Protein AF-A0A973RSH9-F1 (afdb_monomer_lite)

Sequence (113 aa):
MRAFALAAGLRAPDQPLADLGACLMVRDESAHLRLPRIGQGLALPTHEHWRQLLRTRPEVALVIGLAPLDVHAAEDEGDRYLDRCLHHGDLMVGRVHAECVAGQAAAGQELTK

Radius of gyration: 17.09 Å; chains: 1; bounding box: 33×28×59 Å

Foldseek 3Di:
DLVVCVVLVAPSPPDDAAAPEAQWEAEQQWIWGHDPPPRDTHTDDDDNVRSVCCVVPQKDKDKDFQDDDDPPDDPVVVSVSSVVSRVVVRIHIHIYGYDYDYDPDPPDPPPDD

pLDDT: mean 72.21, std 14.62, range [35.22, 88.25]

Secondary structure (DSSP, 8-state):
-HHHHHHTT----SSPPEE--S-EEE-SS-EEEE-TTTSSEEEEP--HHHHHHHHH--EEEEEEESS---TT--HHHHHHHHHHHHHHT-EEEEEEEEEE-------------

Structure (mmCIF, N/CA/C/O backbone):
data_AF-A0A973RSH9-F1
#
_entry.id   AF-A0A973RSH9-F1
#
loop_
_atom_site.group_PDB
_atom_site.id
_atom_site.type_symbol
_atom_site.label_atom_id
_atom_site.label_alt_id
_atom_site.label_comp_id
_atom_site.label_asym_id
_atom_site.label_entity_id
_atom_site.label_seq_id
_atom_site.pdbx_PDB_ins_code
_atom_site.Cartn_x
_atom_site.Cartn_y
_atom_site.Cartn_z
_atom_site.occupancy
_atom_site.B_iso_or_equiv
_atom_site.auth_seq_id
_atom_site.auth_comp_id
_atom_site.auth_asym_id
_atom_site.auth_atom_id
_atom_site.pdbx_PDB_model_num
ATOM 1 N N . MET A 1 1 ? -15.058 -2.613 -6.850 1.00 49.22 1 MET A N 1
ATOM 2 C CA . MET A 1 1 ? -13.717 -3.245 -6.892 1.00 49.22 1 MET A CA 1
ATOM 3 C C . MET A 1 1 ? -13.093 -3.296 -8.288 1.00 49.22 1 MET A C 1
ATOM 5 O O . MET A 1 1 ? -11.963 -2.855 -8.407 1.00 49.22 1 MET A O 1
ATOM 9 N N . ARG A 1 2 ? -13.812 -3.679 -9.358 1.00 46.75 2 ARG A N 1
ATOM 10 C CA . ARG A 1 2 ? -13.355 -3.506 -10.761 1.00 46.75 2 ARG A CA 1
ATOM 11 C C . ARG A 1 2 ? -12.902 -2.066 -11.082 1.00 46.75 2 ARG A C 1
ATOM 13 O O . ARG A 1 2 ? -11.945 -1.864 -11.811 1.00 46.75 2 ARG A O 1
ATOM 20 N N . ALA A 1 3 ? -13.562 -1.081 -10.468 1.00 46.41 3 ALA A N 1
ATOM 21 C CA . ALA A 1 3 ? -13.295 0.345 -10.650 1.00 46.41 3 ALA A CA 1
ATOM 22 C C . ALA A 1 3 ? -11.901 0.814 -10.192 1.00 46.41 3 ALA A C 1
ATOM 24 O O . ALA A 1 3 ? -11.368 1.709 -10.823 1.00 46.41 3 ALA A O 1
ATOM 25 N N . PHE A 1 4 ? -11.298 0.229 -9.147 1.00 49.34 4 PHE A N 1
ATOM 26 C CA . PHE A 1 4 ? -9.966 0.653 -8.676 1.00 49.34 4 PHE A CA 1
ATOM 27 C C . PHE A 1 4 ? -8.860 0.175 -9.615 1.00 49.34 4 PHE A C 1
ATOM 29 O O . PHE A 1 4 ? -8.001 0.955 -10.003 1.00 49.34 4 PHE A O 1
ATOM 36 N N . ALA A 1 5 ? -8.931 -1.093 -10.026 1.00 48.75 5 ALA A N 1
ATOM 37 C CA . ALA A 1 5 ? -8.017 -1.655 -11.011 1.00 48.75 5 ALA A CA 1
ATOM 38 C C . ALA A 1 5 ? -8.156 -0.942 -12.367 1.00 48.75 5 ALA A C 1
ATOM 40 O O . ALA A 1 5 ? -7.155 -0.532 -12.938 1.00 48.75 5 ALA A O 1
ATOM 41 N N . LEU A 1 6 ? -9.391 -0.690 -12.822 1.00 54.44 6 LEU A N 1
ATOM 42 C CA . LEU A 1 6 ? -9.645 0.089 -14.040 1.00 54.44 6 LEU A CA 1
ATOM 43 C C . LEU A 1 6 ? -9.169 1.547 -13.929 1.00 54.44 6 LEU A C 1
ATOM 45 O O . LEU A 1 6 ? -8.598 2.060 -14.884 1.00 54.44 6 LEU A O 1
ATOM 49 N N . ALA A 1 7 ? -9.378 2.214 -12.786 1.00 52.78 7 ALA A N 1
ATOM 50 C CA . ALA A 1 7 ? -8.905 3.583 -12.561 1.00 52.78 7 ALA A CA 1
ATOM 51 C C . ALA A 1 7 ? -7.372 3.678 -12.520 1.00 52.78 7 ALA A C 1
ATOM 53 O O . ALA A 1 7 ? -6.821 4.707 -12.889 1.00 52.78 7 ALA A O 1
ATOM 54 N N . ALA A 1 8 ? -6.694 2.603 -12.116 1.00 50.28 8 ALA A N 1
ATOM 55 C CA . ALA A 1 8 ? -5.240 2.480 -12.142 1.00 50.28 8 ALA A CA 1
ATOM 56 C C . ALA A 1 8 ? -4.698 1.903 -13.470 1.00 50.28 8 ALA A C 1
ATOM 58 O O . ALA A 1 8 ? -3.541 1.502 -13.528 1.00 50.28 8 ALA A O 1
ATOM 59 N N . GLY A 1 9 ? -5.522 1.807 -14.526 1.00 49.25 9 GLY A N 1
ATOM 60 C CA . GLY A 1 9 ? -5.103 1.288 -15.837 1.00 49.25 9 GLY A CA 1
ATOM 61 C C . GLY A 1 9 ? -4.753 -0.205 -15.853 1.00 49.25 9 GLY A C 1
ATOM 62 O O . GLY A 1 9 ? -4.324 -0.734 -16.877 1.00 49.25 9 GLY A O 1
ATOM 63 N N . LEU A 1 10 ? -4.968 -0.910 -14.741 1.00 55.47 10 LEU A N 1
ATOM 64 C CA . LEU A 1 10 ? -4.763 -2.345 -14.641 1.00 55.47 10 LEU A CA 1
ATOM 65 C C . LEU A 1 10 ? -5.830 -3.036 -15.496 1.00 55.47 10 LEU A C 1
ATOM 67 O O . LEU A 1 10 ? -7.022 -2.713 -15.396 1.00 55.47 10 LEU A O 1
ATOM 71 N N . ARG A 1 11 ? -5.450 -4.065 -16.269 1.00 55.47 11 ARG A N 1
ATOM 72 C CA . ARG A 1 11 ? -6.444 -5.068 -16.682 1.00 55.47 11 ARG A CA 1
ATOM 73 C C . ARG A 1 11 ? -7.081 -5.566 -15.394 1.00 55.47 11 ARG A C 1
ATOM 75 O O . ARG A 1 11 ? -6.371 -6.088 -14.538 1.00 55.47 11 ARG A O 1
ATOM 82 N N . ALA A 1 12 ? -8.380 -5.307 -15.221 1.00 52.91 12 ALA A N 1
ATOM 83 C CA . ALA A 1 12 ? -9.091 -5.718 -14.021 1.00 52.91 12 ALA A CA 1
ATOM 84 C C . ALA A 1 12 ? -8.769 -7.198 -13.793 1.00 52.91 12 ALA A C 1
ATOM 86 O O . ALA A 1 12 ? -9.030 -7.982 -14.707 1.00 52.91 12 ALA A O 1
ATOM 87 N N . PRO A 1 13 ? -8.134 -7.565 -12.668 1.00 53.22 13 PRO A N 1
ATOM 88 C CA . PRO A 1 13 ? -7.700 -8.934 -12.499 1.00 53.22 13 PRO A CA 1
ATOM 89 C C . PRO A 1 13 ? -8.948 -9.815 -12.560 1.00 53.22 13 PRO A C 1
ATOM 91 O O . PRO A 1 13 ? -9.950 -9.527 -11.900 1.00 53.22 13 PRO A O 1
ATOM 94 N N . ASP A 1 14 ? -8.901 -10.871 -13.376 1.00 54.72 14 ASP A N 1
ATOM 95 C CA . ASP A 1 14 ? -9.976 -11.871 -13.444 1.00 54.72 14 ASP A CA 1
ATOM 96 C C . ASP A 1 14 ? -10.170 -12.567 -12.080 1.00 54.72 14 ASP A C 1
ATOM 98 O O . ASP A 1 14 ? -11.194 -13.200 -11.829 1.00 54.72 14 ASP A O 1
ATOM 102 N N . GLN A 1 15 ? -9.198 -12.405 -11.173 1.00 51.47 15 GLN A N 1
ATOM 103 C CA . GLN A 1 15 ? -9.239 -12.845 -9.787 1.00 51.47 15 GLN A CA 1
ATOM 104 C C . GLN A 1 15 ? -9.386 -11.668 -8.807 1.00 51.47 15 GLN A C 1
ATOM 106 O O . GLN A 1 15 ? -8.808 -10.599 -9.014 1.00 51.47 15 GLN A O 1
ATOM 111 N N . PRO A 1 16 ? -10.136 -11.849 -7.705 1.00 62.00 16 PRO A N 1
ATOM 112 C CA . PRO A 1 16 ? -10.192 -10.865 -6.630 1.00 62.00 16 PRO A CA 1
ATOM 113 C C . PRO A 1 16 ? -8.790 -10.602 -6.063 1.00 62.00 16 PRO A C 1
ATOM 115 O O . PRO A 1 16 ? -7.988 -11.526 -5.929 1.00 62.00 16 PRO A O 1
ATOM 118 N N . LEU A 1 17 ? -8.504 -9.339 -5.720 1.00 66.69 17 LEU A N 1
ATOM 119 C CA . LEU A 1 17 ? -7.251 -8.965 -5.059 1.00 66.69 17 LEU A CA 1
ATOM 120 C C . LEU A 1 17 ? -7.054 -9.806 -3.797 1.00 66.69 17 LEU A C 1
ATOM 122 O O . LEU A 1 17 ? -7.999 -9.995 -3.027 1.00 66.69 17 LEU A O 1
ATOM 126 N N . ALA A 1 18 ? -5.823 -10.266 -3.575 1.00 72.00 18 ALA A N 1
ATOM 127 C CA . ALA A 1 18 ? -5.477 -10.965 -2.349 1.00 72.00 18 ALA A CA 1
ATOM 128 C C . ALA A 1 18 ? -5.744 -10.046 -1.150 1.00 72.00 18 ALA A C 1
ATOM 130 O O . ALA A 1 18 ? -5.276 -8.904 -1.117 1.00 72.00 18 ALA A O 1
ATOM 131 N N . ASP A 1 19 ? -6.508 -10.536 -0.178 1.00 77.50 19 ASP A N 1
ATOM 132 C CA . ASP A 1 19 ? -6.699 -9.840 1.087 1.00 77.50 19 ASP A CA 1
ATOM 133 C C . ASP A 1 19 ? -5.484 -10.101 1.976 1.00 77.50 19 ASP A C 1
ATOM 135 O O . ASP A 1 19 ? -5.255 -11.225 2.426 1.00 77.50 19 ASP A O 1
ATOM 139 N N . LEU A 1 20 ? -4.670 -9.069 2.180 1.00 74.88 20 LEU A N 1
ATOM 140 C CA . LEU A 1 20 ? -3.468 -9.138 3.008 1.00 74.88 20 LEU A CA 1
ATOM 141 C C . LEU A 1 20 ? -3.775 -8.835 4.486 1.00 74.88 20 LEU A C 1
ATOM 143 O O . LEU A 1 20 ? -2.883 -8.935 5.332 1.00 74.88 20 LEU A O 1
ATOM 147 N N . GLY A 1 21 ? -5.024 -8.480 4.808 1.00 79.50 21 GLY A N 1
ATOM 148 C CA . GLY A 1 21 ? -5.477 -8.157 6.153 1.00 79.50 21 GLY A CA 1
ATOM 149 C C . GLY A 1 21 ? -4.837 -6.893 6.733 1.00 79.50 21 GLY A C 1
ATOM 150 O O . GLY A 1 21 ? -4.509 -5.933 6.030 1.00 79.50 21 GLY A O 1
ATOM 151 N N . ALA A 1 22 ? -4.676 -6.892 8.057 1.00 79.06 22 ALA A N 1
ATOM 152 C CA . ALA A 1 22 ? -4.107 -5.795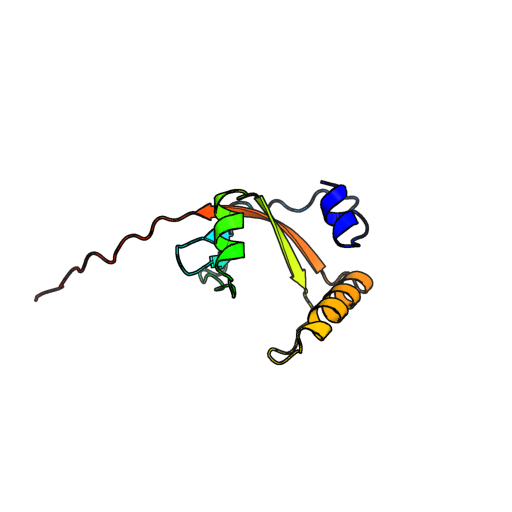 8.834 1.00 79.06 22 ALA A CA 1
ATOM 153 C C . ALA A 1 22 ? -2.568 -5.783 8.784 1.00 79.06 22 ALA A C 1
ATOM 155 O O . ALA A 1 22 ? -1.862 -6.129 9.746 1.00 79.06 22 ALA A O 1
ATOM 156 N N . CYS A 1 23 ? -2.040 -5.424 7.616 1.00 81.56 23 CYS A N 1
ATOM 157 C CA . CYS A 1 23 ? -0.607 -5.280 7.388 1.00 81.56 23 CYS A CA 1
ATOM 158 C C . CYS A 1 23 ? -0.154 -3.819 7.305 1.00 81.56 23 CYS A C 1
ATOM 160 O O . CYS A 1 23 ? 1.046 -3.585 7.286 1.00 81.56 23 CYS A O 1
ATOM 162 N N . LEU A 1 24 ? -1.056 -2.832 7.283 1.00 86.44 24 LEU A N 1
ATOM 163 C CA . LEU A 1 24 ? -0.692 -1.414 7.286 1.00 86.44 24 LEU A CA 1
ATOM 164 C C . LEU A 1 24 ? -0.985 -0.805 8.660 1.00 86.44 24 LEU A C 1
ATOM 166 O O . LEU A 1 24 ? -2.121 -0.806 9.110 1.00 86.44 24 LEU A O 1
ATOM 170 N N . MET A 1 25 ? 0.033 -0.277 9.329 1.00 87.44 25 MET A N 1
ATOM 171 C CA . MET A 1 25 ? -0.093 0.407 10.614 1.00 87.44 25 MET A CA 1
ATOM 172 C C . MET A 1 25 ? 0.107 1.902 10.410 1.00 87.44 25 MET A C 1
ATOM 174 O O . MET A 1 25 ? 1.139 2.311 9.882 1.00 87.44 25 MET A O 1
ATOM 178 N N . VAL A 1 26 ? -0.844 2.715 10.854 1.00 84.75 26 VAL A N 1
ATOM 179 C CA . VAL A 1 26 ? -0.789 4.177 10.758 1.00 84.75 26 VAL A CA 1
ATOM 180 C C . VAL A 1 26 ? -0.640 4.758 12.158 1.00 84.75 26 VAL A C 1
ATOM 182 O O . VAL A 1 26 ? -1.453 4.493 13.043 1.00 84.75 26 VAL A O 1
ATOM 185 N N . ARG A 1 27 ? 0.420 5.539 12.354 1.00 84.19 27 ARG A N 1
ATOM 186 C CA . ARG A 1 27 ? 0.712 6.325 13.558 1.00 84.19 27 ARG A CA 1
ATOM 187 C C . ARG A 1 27 ? 0.591 7.809 13.227 1.00 84.19 27 ARG A C 1
ATOM 189 O O . ARG A 1 27 ? 0.316 8.181 12.085 1.00 84.19 27 ARG A O 1
ATOM 196 N N . ASP A 1 28 ? 0.817 8.665 14.218 1.00 80.12 28 ASP A N 1
ATOM 197 C CA . ASP A 1 28 ? 0.605 10.100 14.038 1.00 80.12 28 ASP A CA 1
ATOM 198 C C . ASP A 1 28 ? 1.488 10.727 12.959 1.00 80.12 28 ASP A C 1
ATOM 200 O O . ASP A 1 28 ? 0.995 11.475 12.106 1.00 80.12 28 ASP A O 1
ATOM 204 N N . GLU A 1 29 ? 2.751 10.314 12.917 1.00 83.38 29 GLU A N 1
ATOM 205 C CA . GLU A 1 29 ? 3.755 10.862 12.003 1.00 83.38 29 GLU A CA 1
ATOM 206 C C . GLU A 1 29 ? 4.323 9.832 11.019 1.00 83.38 29 GLU A C 1
ATOM 208 O O . GLU A 1 29 ? 5.116 10.183 10.151 1.00 83.38 29 GLU A O 1
ATOM 213 N N . SER A 1 30 ? 3.898 8.568 11.093 1.00 83.62 30 SER A N 1
ATOM 214 C CA . SER A 1 30 ? 4.442 7.499 10.252 1.00 83.62 30 SER A CA 1
ATOM 215 C C . SER A 1 30 ? 3.389 6.483 9.822 1.00 83.62 30 SER A C 1
ATOM 217 O O . SER A 1 30 ? 2.339 6.338 10.448 1.00 83.62 30 SER A O 1
ATOM 219 N N . ALA A 1 31 ? 3.685 5.741 8.756 1.00 83.44 31 ALA A N 1
ATOM 220 C CA . ALA A 1 31 ? 2.995 4.495 8.456 1.00 83.44 31 ALA A CA 1
ATOM 221 C C . ALA A 1 31 ? 4.009 3.379 8.218 1.00 83.44 31 ALA A C 1
ATOM 223 O O . ALA A 1 31 ? 5.102 3.612 7.699 1.00 83.44 31 ALA A O 1
ATOM 224 N N . HIS A 1 32 ? 3.639 2.165 8.605 1.00 86.56 32 HIS A N 1
ATOM 225 C CA . HIS A 1 32 ? 4.490 0.992 8.510 1.00 86.56 32 HIS A CA 1
ATOM 226 C C . HIS A 1 32 ? 3.731 -0.158 7.860 1.00 86.56 32 HIS A C 1
ATOM 228 O O . HIS A 1 32 ? 2.639 -0.514 8.302 1.00 86.56 32 HIS A O 1
ATOM 234 N N . LEU A 1 33 ? 4.334 -0.781 6.853 1.00 84.62 33 LEU A N 1
ATOM 235 C CA . LEU A 1 33 ? 3.875 -2.055 6.321 1.00 84.62 33 LEU A CA 1
ATOM 236 C C . LEU A 1 33 ? 4.480 -3.190 7.158 1.00 84.62 33 LEU A C 1
ATOM 238 O O . LEU A 1 33 ? 5.683 -3.439 7.118 1.00 84.62 33 LEU A O 1
ATOM 242 N N . ARG A 1 34 ? 3.653 -3.890 7.930 1.00 82.50 34 ARG A N 1
ATOM 243 C CA . ARG A 1 34 ? 4.019 -5.080 8.698 1.00 82.50 34 ARG A CA 1
ATOM 244 C C . ARG A 1 34 ? 3.881 -6.324 7.828 1.00 82.50 34 ARG A C 1
ATOM 246 O O . ARG A 1 34 ? 2.775 -6.729 7.484 1.00 82.50 34 ARG A O 1
ATOM 253 N N . LEU A 1 35 ? 5.001 -6.984 7.559 1.00 73.81 35 LEU A N 1
ATOM 254 C CA . LEU A 1 35 ? 5.032 -8.274 6.873 1.00 73.81 35 LEU A CA 1
ATOM 255 C C . LEU A 1 35 ? 5.107 -9.391 7.931 1.00 73.81 35 LEU A C 1
ATOM 257 O O . LEU A 1 35 ? 6.143 -9.521 8.588 1.00 73.81 35 LEU A O 1
ATOM 261 N N . PRO A 1 36 ? 4.046 -10.207 8.127 1.00 63.44 36 PRO A N 1
ATOM 262 C CA . PRO A 1 36 ? 3.920 -11.102 9.287 1.00 63.44 36 PRO A CA 1
ATOM 263 C C . PRO A 1 36 ? 5.080 -12.085 9.484 1.00 63.44 36 PRO A C 1
ATOM 265 O O . PRO A 1 36 ? 5.336 -12.515 10.602 1.00 63.44 36 PRO A O 1
ATOM 268 N N . ARG A 1 37 ? 5.782 -12.447 8.403 1.00 68.50 37 ARG A N 1
ATOM 269 C CA . ARG A 1 37 ? 6.884 -13.421 8.422 1.00 68.50 37 ARG A CA 1
ATOM 270 C C . ARG A 1 37 ? 8.278 -12.805 8.519 1.00 68.50 37 ARG A C 1
ATOM 272 O O . ARG A 1 37 ? 9.229 -13.542 8.735 1.00 68.50 37 ARG A O 1
ATOM 279 N N . ILE A 1 38 ? 8.408 -11.491 8.333 1.00 64.19 38 ILE A N 1
ATOM 280 C CA . ILE A 1 38 ? 9.717 -10.822 8.223 1.00 64.19 38 ILE A CA 1
ATOM 281 C C . ILE A 1 38 ? 10.087 -10.111 9.535 1.00 64.19 38 ILE A C 1
ATOM 283 O O . ILE A 1 38 ? 11.242 -9.758 9.747 1.00 64.19 38 ILE A O 1
ATOM 287 N N . GLY A 1 39 ? 9.136 -9.944 10.464 1.00 58.47 39 GLY A N 1
ATOM 288 C CA . GLY A 1 39 ? 9.360 -9.396 11.812 1.00 58.47 39 GLY A CA 1
ATOM 289 C C . GLY A 1 39 ? 9.689 -7.897 11.849 1.00 58.47 39 GLY A C 1
ATOM 290 O O . GLY A 1 39 ? 9.358 -7.223 12.820 1.00 58.47 39 GLY A O 1
ATOM 291 N N . GLN A 1 40 ? 10.270 -7.357 10.779 1.00 61.75 40 GLN A N 1
ATOM 292 C CA . GLN A 1 40 ? 10.528 -5.938 10.574 1.00 61.75 40 GLN A CA 1
ATOM 293 C C . GLN A 1 40 ? 9.408 -5.311 9.735 1.00 61.75 40 GLN A C 1
ATOM 295 O O . GLN A 1 40 ? 8.984 -5.860 8.716 1.00 61.75 40 GLN A O 1
ATOM 300 N N . GLY A 1 41 ? 8.904 -4.163 10.191 1.00 73.44 41 GLY A N 1
ATOM 301 C CA . GLY A 1 41 ? 7.963 -3.346 9.429 1.00 73.44 41 GLY A CA 1
ATOM 302 C C . GLY A 1 41 ? 8.708 -2.388 8.503 1.00 73.44 41 GLY A C 1
ATOM 303 O O . GLY A 1 41 ? 9.650 -1.728 8.936 1.00 73.44 41 GLY A O 1
ATOM 304 N N . LEU A 1 42 ? 8.275 -2.282 7.248 1.00 80.00 42 LEU A N 1
ATOM 305 C CA . LEU A 1 42 ? 8.806 -1.304 6.302 1.00 80.00 42 LEU A CA 1
ATOM 306 C C . LEU A 1 42 ? 8.171 0.059 6.589 1.00 80.00 42 LEU A C 1
ATOM 308 O O . LEU A 1 42 ? 6.955 0.207 6.471 1.00 80.00 42 LEU A O 1
ATOM 312 N N . ALA A 1 43 ? 8.977 1.046 6.981 1.00 82.31 43 ALA A N 1
ATOM 313 C CA . ALA A 1 43 ? 8.512 2.424 7.096 1.00 82.31 43 ALA A CA 1
ATOM 314 C C . ALA A 1 43 ? 8.191 2.968 5.700 1.00 82.31 43 ALA A C 1
ATOM 316 O O . ALA A 1 43 ? 9.025 2.904 4.799 1.00 82.31 43 ALA A O 1
ATOM 317 N N . LEU A 1 44 ? 6.977 3.481 5.524 1.00 79.44 44 LEU A N 1
ATOM 318 C CA . LEU A 1 44 ? 6.552 4.082 4.269 1.00 79.44 44 LEU A CA 1
ATOM 319 C C . LEU A 1 44 ? 6.795 5.595 4.325 1.00 79.44 44 LEU A C 1
ATOM 321 O O . LEU A 1 44 ? 6.458 6.224 5.338 1.00 79.44 44 LEU A O 1
ATOM 325 N N . PRO A 1 45 ? 7.328 6.206 3.254 1.00 70.06 45 PRO A N 1
ATOM 326 C CA . PRO A 1 45 ? 7.290 7.654 3.122 1.00 70.06 45 PRO A CA 1
ATOM 327 C C . PRO A 1 45 ? 5.820 8.081 3.112 1.00 70.06 45 PRO A C 1
ATOM 329 O O . PRO A 1 45 ? 5.031 7.618 2.290 1.00 70.06 45 PRO A O 1
ATOM 332 N N . THR A 1 46 ? 5.419 8.909 4.078 1.00 72.00 46 THR A N 1
ATOM 333 C CA . THR A 1 46 ? 4.018 9.321 4.219 1.00 72.00 46 THR A CA 1
ATOM 334 C C . THR A 1 46 ? 3.882 10.825 4.341 1.00 72.00 46 THR A C 1
ATOM 336 O O . THR A 1 46 ? 4.478 11.459 5.211 1.00 72.00 46 THR A O 1
ATOM 339 N N . HIS A 1 47 ? 3.025 11.389 3.495 1.00 81.44 47 HIS A N 1
ATOM 340 C CA . HIS A 1 47 ? 2.531 12.749 3.656 1.00 81.44 47 HIS A CA 1
ATOM 341 C C . HIS A 1 47 ? 1.378 12.776 4.661 1.00 81.44 47 HIS A C 1
ATOM 343 O O . HIS A 1 47 ? 0.599 11.824 4.761 1.00 81.44 47 HIS A O 1
ATOM 349 N N . GLU A 1 48 ? 1.236 13.887 5.384 1.00 80.56 48 GLU A N 1
ATOM 350 C CA . GLU A 1 48 ? 0.165 14.073 6.370 1.00 80.56 48 GLU A CA 1
ATOM 351 C C . GLU A 1 48 ? -1.223 13.829 5.766 1.00 80.56 48 GLU A C 1
ATOM 353 O O . GLU A 1 48 ? -2.031 13.106 6.348 1.00 80.56 48 GLU A O 1
ATOM 358 N N . HIS A 1 49 ? -1.464 14.348 4.559 1.00 83.50 49 HIS A N 1
ATOM 359 C CA . HIS A 1 49 ? -2.720 14.152 3.838 1.00 83.50 49 HIS A CA 1
ATOM 360 C C . HIS A 1 49 ? -3.051 12.666 3.640 1.00 83.50 49 HIS A C 1
ATOM 362 O O . HIS A 1 49 ? -4.184 12.238 3.852 1.00 83.50 49 HIS A O 1
ATOM 368 N N . TRP A 1 50 ? -2.047 11.852 3.307 1.00 82.31 50 TRP A N 1
ATOM 369 C CA . TRP A 1 50 ? -2.226 10.414 3.132 1.00 82.31 50 TRP A CA 1
ATOM 370 C C . TRP A 1 50 ? -2.550 9.720 4.461 1.00 82.31 50 TRP A C 1
ATOM 372 O O . TRP A 1 50 ? -3.461 8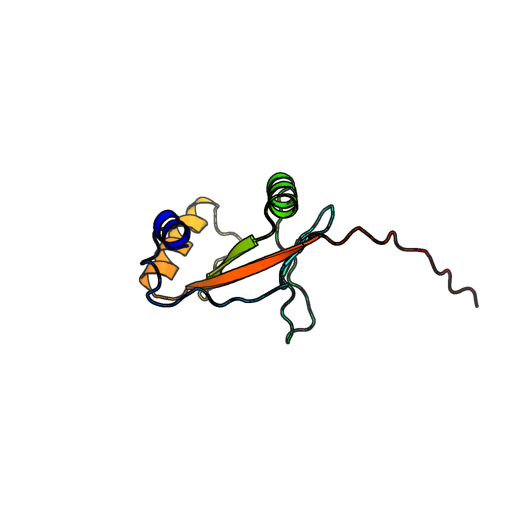.896 4.522 1.00 82.31 50 TRP A O 1
ATOM 382 N N . ARG A 1 51 ? -1.889 10.116 5.560 1.00 85.69 51 ARG A N 1
ATOM 383 C CA . ARG A 1 51 ? -2.211 9.610 6.907 1.00 85.69 51 ARG A CA 1
ATOM 384 C C . ARG A 1 51 ? -3.634 9.978 7.332 1.00 85.69 51 ARG A C 1
ATOM 386 O O . ARG A 1 51 ? -4.337 9.146 7.897 1.00 85.69 51 ARG A O 1
ATOM 393 N N . GLN A 1 52 ? -4.088 11.200 7.058 1.00 84.12 52 GLN A N 1
ATOM 394 C CA . GLN A 1 52 ? -5.467 11.626 7.331 1.00 84.12 52 GLN A CA 1
ATOM 395 C C . GLN A 1 52 ? -6.486 10.833 6.496 1.00 84.12 52 GLN A C 1
ATOM 397 O O . GLN A 1 52 ? -7.509 10.392 7.026 1.00 84.12 52 GLN A O 1
ATOM 402 N N . LEU A 1 53 ? -6.191 10.586 5.215 1.00 84.56 53 LEU A N 1
ATOM 403 C CA . LEU A 1 53 ? -7.026 9.745 4.358 1.00 84.56 53 LEU A CA 1
ATOM 404 C C . LEU A 1 53 ? -7.151 8.327 4.918 1.00 84.56 53 LEU A C 1
ATOM 406 O O . LEU A 1 53 ? -8.270 7.848 5.059 1.00 84.56 53 LEU A O 1
ATOM 410 N N . LEU A 1 54 ? -6.049 7.694 5.324 1.00 84.31 54 LEU A N 1
ATOM 411 C CA . LEU A 1 54 ? -6.077 6.341 5.891 1.00 84.31 54 LEU A CA 1
ATOM 412 C C . LEU A 1 54 ? -6.868 6.244 7.203 1.00 84.31 54 LEU A C 1
ATOM 414 O O . LEU A 1 54 ? -7.499 5.222 7.456 1.00 84.31 54 LEU A O 1
ATOM 418 N N . ARG A 1 55 ? -6.899 7.310 8.015 1.00 82.69 55 ARG A N 1
ATOM 419 C CA . ARG A 1 55 ? -7.737 7.360 9.229 1.00 82.69 55 ARG A CA 1
ATOM 420 C C . ARG A 1 55 ? -9.236 7.382 8.920 1.00 82.69 55 ARG A C 1
ATOM 422 O O . ARG A 1 55 ? -10.024 6.856 9.696 1.00 82.69 55 ARG A O 1
ATOM 429 N N . THR A 1 56 ? -9.638 7.999 7.809 1.00 85.38 56 THR A N 1
ATOM 430 C CA . THR A 1 56 ? -11.056 8.087 7.397 1.00 85.38 56 THR A CA 1
ATOM 431 C C . THR A 1 56 ? -11.476 6.947 6.468 1.00 85.38 56 THR A C 1
ATOM 433 O O . THR A 1 56 ? -12.654 6.601 6.400 1.00 85.38 56 THR A O 1
ATOM 436 N N . ARG A 1 57 ? -10.516 6.364 5.744 1.00 86.00 57 ARG A N 1
ATOM 437 C CA . ARG A 1 57 ? -10.688 5.289 4.764 1.00 86.00 57 ARG A CA 1
ATOM 438 C C . ARG A 1 57 ? -9.579 4.252 4.965 1.00 86.00 57 ARG A C 1
ATOM 440 O O . ARG A 1 57 ? -8.557 4.315 4.284 1.00 86.00 57 ARG A O 1
ATOM 447 N N . PRO A 1 58 ? -9.772 3.300 5.892 1.00 83.62 58 PRO A N 1
ATOM 448 C CA . PRO A 1 58 ? -8.721 2.360 6.266 1.00 83.62 58 PRO A CA 1
ATOM 449 C C . PRO A 1 58 ? -8.505 1.253 5.229 1.00 83.62 58 PRO A C 1
ATOM 451 O O . PRO A 1 58 ? -7.499 0.558 5.275 1.00 83.62 58 PRO A O 1
ATOM 454 N N . GLU A 1 59 ? -9.429 1.062 4.289 1.00 85.69 59 GLU A N 1
ATOM 455 C CA . GLU A 1 59 ? -9.271 0.087 3.210 1.00 85.69 59 GLU A CA 1
ATOM 456 C C . GLU A 1 59 ? -8.562 0.731 2.016 1.00 85.69 59 GLU A C 1
ATOM 458 O O . GLU A 1 59 ? -9.091 1.658 1.398 1.00 85.69 59 GLU A O 1
ATOM 463 N N . VAL A 1 60 ? -7.373 0.225 1.678 1.00 82.62 60 VAL A N 1
ATOM 464 C CA . VAL A 1 60 ? -6.593 0.698 0.526 1.00 82.62 60 VAL A CA 1
ATOM 465 C C . VAL A 1 60 ? -6.017 -0.455 -0.286 1.00 82.62 60 VAL A C 1
ATOM 467 O O . VAL A 1 60 ? -5.856 -1.578 0.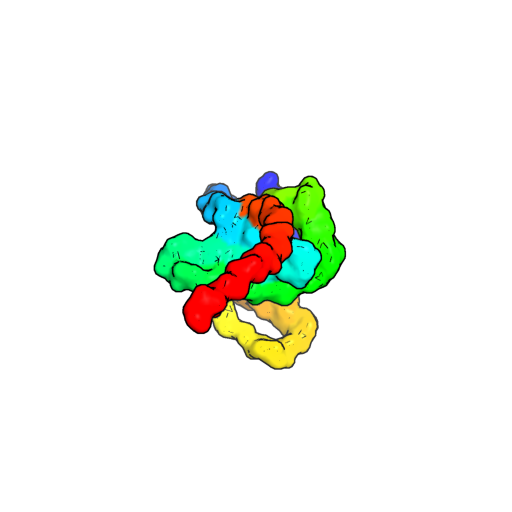195 1.00 82.62 60 VAL A O 1
ATOM 470 N N . ALA A 1 61 ? -5.713 -0.169 -1.550 1.00 80.94 61 ALA A N 1
ATOM 471 C CA . ALA A 1 61 ? -4.942 -1.067 -2.392 1.00 80.94 61 ALA A CA 1
ATOM 472 C C . ALA A 1 61 ? -3.449 -0.822 -2.152 1.00 80.94 61 ALA A C 1
ATOM 474 O O . ALA A 1 61 ? -2.979 0.312 -2.241 1.00 80.94 61 ALA A O 1
ATOM 475 N N . LEU A 1 62 ? -2.713 -1.891 -1.868 1.00 79.62 62 LEU A N 1
ATOM 476 C CA . LEU A 1 62 ? -1.260 -1.898 -1.877 1.00 79.62 62 LEU A CA 1
ATOM 477 C C . LEU A 1 62 ? -0.795 -2.428 -3.230 1.00 79.62 62 LEU A C 1
ATOM 479 O O . LEU A 1 62 ? -1.188 -3.522 -3.637 1.00 79.62 62 LEU A O 1
ATOM 483 N N . VAL A 1 63 ? 0.042 -1.647 -3.902 1.00 79.50 63 VAL A N 1
ATOM 484 C CA . VAL A 1 63 ? 0.666 -2.004 -5.176 1.00 79.50 63 VAL A CA 1
ATOM 485 C C . VAL A 1 63 ? 2.169 -2.109 -4.938 1.00 79.50 63 VAL A C 1
ATOM 487 O O . VAL A 1 63 ? 2.781 -1.163 -4.448 1.00 79.50 63 VAL A O 1
ATOM 490 N N . ILE A 1 64 ? 2.751 -3.265 -5.248 1.00 77.88 64 ILE A N 1
ATOM 491 C CA . ILE A 1 64 ? 4.184 -3.539 -5.104 1.00 77.88 64 ILE A CA 1
ATOM 492 C C . ILE A 1 64 ? 4.715 -3.931 -6.476 1.00 77.88 64 ILE A C 1
ATOM 494 O O . ILE A 1 64 ? 4.304 -4.953 -7.025 1.00 77.88 64 ILE A O 1
ATOM 498 N N . GLY A 1 65 ? 5.632 -3.135 -7.016 1.00 81.81 65 GLY A N 1
ATOM 499 C CA . GLY A 1 65 ? 6.414 -3.542 -8.176 1.00 81.81 65 GLY A CA 1
ATOM 500 C C . GLY A 1 65 ? 7.556 -4.467 -7.757 1.00 81.81 65 GLY A C 1
ATOM 501 O O . GLY A 1 65 ? 8.220 -4.242 -6.746 1.00 81.81 65 GLY A O 1
ATOM 502 N N . LEU A 1 66 ? 7.746 -5.546 -8.511 1.00 78.94 66 LEU A N 1
ATOM 503 C CA . LEU A 1 66 ? 8.756 -6.576 -8.255 1.00 78.94 66 LEU A CA 1
ATOM 504 C C . LEU A 1 66 ? 10.095 -6.263 -8.931 1.00 78.94 66 LEU A C 1
ATOM 506 O O . LEU A 1 66 ? 11.128 -6.803 -8.537 1.00 78.94 66 LEU A O 1
ATOM 510 N N . ALA A 1 67 ? 10.089 -5.373 -9.925 1.00 83.19 67 ALA A N 1
ATOM 511 C CA . ALA A 1 67 ? 11.305 -4.848 -10.526 1.00 83.19 67 ALA A CA 1
ATOM 512 C C . ALA A 1 67 ? 11.905 -3.751 -9.628 1.00 83.19 67 ALA A C 1
ATOM 514 O O . ALA A 1 67 ? 11.157 -2.923 -9.107 1.00 83.19 67 ALA A O 1
ATOM 515 N N 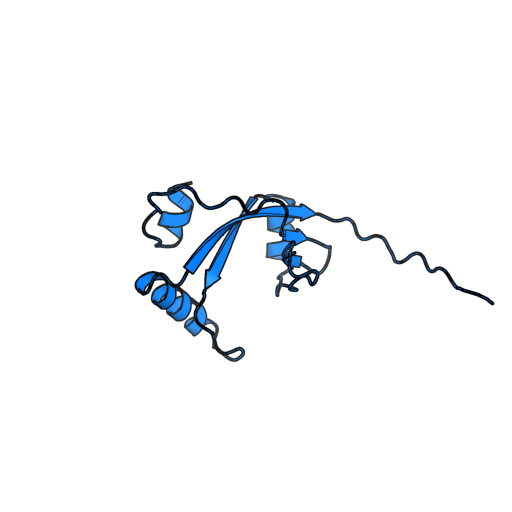. PRO A 1 68 ? 13.233 -3.676 -9.458 1.00 82.00 68 PRO A N 1
ATOM 516 C CA . PRO A 1 68 ? 13.844 -2.582 -8.713 1.00 82.00 68 PRO A CA 1
ATOM 517 C C . PRO A 1 68 ? 13.593 -1.235 -9.410 1.00 82.00 68 PRO A C 1
ATOM 519 O O . PRO A 1 68 ? 13.628 -1.136 -10.641 1.00 82.00 68 PRO A O 1
ATOM 522 N N . LEU A 1 69 ? 13.354 -0.200 -8.606 1.00 81.12 69 LEU A N 1
ATOM 523 C CA . LEU A 1 69 ? 13.377 1.202 -9.016 1.00 81.12 69 LEU A CA 1
ATOM 524 C C . LEU A 1 69 ? 14.571 1.871 -8.331 1.00 81.12 69 LEU A C 1
ATOM 526 O O . LEU A 1 69 ? 14.865 1.557 -7.176 1.00 81.12 69 LEU A O 1
ATOM 530 N N . ASP A 1 70 ? 15.270 2.750 -9.046 1.00 80.25 70 ASP A N 1
ATOM 531 C CA . ASP A 1 70 ? 16.356 3.526 -8.451 1.00 80.25 70 ASP A CA 1
ATOM 532 C C . ASP A 1 70 ? 15.794 4.408 -7.325 1.00 80.25 70 ASP A C 1
ATOM 534 O O . ASP A 1 70 ? 14.743 5.030 -7.470 1.00 80.25 70 ASP A O 1
ATOM 538 N N . VAL A 1 71 ? 16.490 4.466 -6.191 1.00 79.25 71 VAL A N 1
ATOM 539 C CA . VAL A 1 71 ? 16.104 5.315 -5.055 1.00 79.25 71 VAL A CA 1
ATOM 540 C C . VAL A 1 71 ? 16.171 6.806 -5.406 1.00 79.25 71 VAL A C 1
ATOM 542 O O . VAL A 1 71 ? 15.520 7.622 -4.758 1.00 79.25 71 VAL A O 1
ATOM 545 N N . HIS A 1 72 ? 16.947 7.157 -6.433 1.00 81.25 72 HIS A N 1
ATOM 546 C CA . HIS A 1 72 ? 17.079 8.509 -6.965 1.00 81.25 72 HIS A CA 1
ATOM 547 C C . HIS A 1 72 ? 16.219 8.757 -8.206 1.00 81.25 72 HIS A C 1
ATOM 549 O O . HIS A 1 72 ? 16.404 9.781 -8.866 1.00 81.25 72 HIS A O 1
ATOM 555 N N . ALA A 1 73 ? 15.302 7.839 -8.527 1.00 79.50 73 ALA A N 1
ATOM 556 C CA . ALA A 1 73 ? 14.381 8.018 -9.634 1.00 79.50 73 ALA A CA 1
ATOM 557 C C . ALA A 1 73 ? 13.580 9.316 -9.466 1.00 79.50 73 ALA A C 1
ATOM 559 O O . ALA A 1 73 ? 13.094 9.631 -8.373 1.00 79.50 73 ALA A O 1
ATOM 560 N N . ALA A 1 74 ? 13.462 10.079 -10.549 1.00 79.75 74 ALA A N 1
ATOM 561 C CA . ALA A 1 74 ? 12.663 11.298 -10.546 1.00 79.75 74 ALA A CA 1
ATOM 562 C C . ALA A 1 74 ? 11.165 10.962 -10.412 1.00 79.75 74 ALA A C 1
ATOM 564 O O . ALA A 1 74 ? 10.732 9.853 -10.724 1.00 79.75 74 ALA A O 1
ATOM 565 N N . GLU A 1 75 ? 10.351 11.915 -9.950 1.00 73.12 75 GLU A N 1
ATOM 566 C CA . GLU A 1 75 ? 8.914 11.677 -9.731 1.00 73.12 75 GLU A CA 1
ATOM 567 C C . GLU A 1 75 ? 8.193 11.191 -11.005 1.00 73.12 75 GLU A C 1
ATOM 569 O O . GLU A 1 75 ? 7.349 10.299 -10.932 1.00 73.12 75 GLU A O 1
ATOM 574 N N . ASP A 1 76 ? 8.574 11.699 -12.183 1.00 77.25 76 ASP A N 1
ATOM 575 C CA . ASP A 1 76 ? 8.016 11.300 -13.483 1.00 77.25 76 ASP A CA 1
ATOM 576 C C . ASP A 1 76 ? 8.460 9.898 -13.941 1.00 77.25 76 ASP A C 1
ATOM 578 O O . ASP A 1 76 ? 7.817 9.272 -14.792 1.00 77.25 76 ASP A O 1
ATOM 582 N N . GLU A 1 77 ? 9.533 9.360 -13.360 1.00 80.69 77 GLU A N 1
ATOM 583 C CA . GLU A 1 77 ? 9.947 7.975 -13.576 1.00 80.69 77 GLU A CA 1
ATOM 584 C C . GLU A 1 77 ? 9.057 6.985 -12.820 1.00 80.69 77 GLU A C 1
ATOM 586 O O . GLU A 1 77 ? 8.964 5.828 -13.233 1.00 80.69 77 GLU A O 1
ATOM 591 N N . GLY A 1 78 ? 8.349 7.432 -11.775 1.00 77.44 78 GLY A N 1
ATOM 592 C CA . GLY A 1 78 ? 7.392 6.616 -11.029 1.00 77.44 78 GLY A CA 1
ATOM 593 C C . GLY A 1 78 ? 6.238 6.123 -11.903 1.00 77.44 78 GLY A C 1
ATOM 594 O O . GLY A 1 78 ? 5.944 4.927 -11.930 1.00 77.44 78 GLY A O 1
ATOM 595 N N . ASP A 1 79 ? 5.638 7.013 -12.694 1.00 78.69 79 ASP A N 1
ATOM 596 C CA . ASP A 1 79 ? 4.535 6.653 -13.594 1.00 78.69 79 ASP A CA 1
ATOM 597 C C . ASP A 1 79 ? 4.998 5.690 -14.696 1.00 78.69 79 ASP A C 1
ATOM 599 O O . ASP A 1 79 ? 4.347 4.679 -14.972 1.00 78.69 79 ASP A O 1
ATOM 603 N N . ARG A 1 80 ? 6.174 5.947 -15.285 1.00 82.56 80 ARG A N 1
ATOM 604 C CA . ARG A 1 80 ? 6.782 5.051 -16.286 1.00 82.56 80 ARG A CA 1
ATOM 605 C C . ARG A 1 80 ? 7.146 3.693 -15.699 1.00 82.56 80 ARG A C 1
ATOM 607 O O . ARG A 1 80 ? 7.028 2.674 -16.379 1.00 82.56 80 ARG A O 1
ATOM 614 N N . TYR A 1 81 ? 7.611 3.668 -14.455 1.00 84.12 81 TYR A N 1
ATOM 615 C CA . TYR A 1 81 ? 7.908 2.440 -13.735 1.00 84.12 81 TYR A CA 1
ATOM 616 C C . TYR A 1 81 ? 6.647 1.601 -13.545 1.00 84.12 81 TYR A C 1
ATOM 618 O O . TYR A 1 81 ? 6.659 0.413 -13.867 1.00 84.12 81 TYR A O 1
ATOM 626 N N . LEU A 1 82 ? 5.554 2.219 -13.090 1.00 79.38 82 LEU A N 1
ATOM 627 C CA . LEU A 1 82 ? 4.278 1.533 -12.921 1.00 79.38 82 LEU A CA 1
ATOM 628 C C . LEU A 1 82 ? 3.768 0.982 -14.253 1.00 79.38 82 LEU A C 1
ATOM 630 O O . LEU A 1 82 ? 3.440 -0.200 -14.320 1.00 79.38 82 LEU A O 1
ATOM 634 N N . ASP A 1 83 ? 3.787 1.779 -15.324 1.00 81.44 83 ASP A N 1
ATOM 635 C CA . ASP A 1 83 ? 3.372 1.329 -16.659 1.00 81.44 83 ASP A CA 1
ATOM 636 C C . ASP A 1 83 ? 4.231 0.160 -17.171 1.00 81.44 83 ASP A C 1
ATOM 638 O O . ASP A 1 83 ? 3.725 -0.820 -17.728 1.00 81.44 83 ASP A O 1
ATOM 642 N N . ARG A 1 84 ? 5.541 0.194 -16.903 1.00 83.38 84 ARG A N 1
ATOM 643 C CA . ARG A 1 84 ? 6.445 -0.909 -17.233 1.00 83.38 84 ARG A CA 1
ATOM 644 C C . ARG A 1 84 ? 6.122 -2.166 -16.434 1.00 83.38 84 ARG A C 1
ATOM 646 O O . ARG A 1 84 ? 6.038 -3.241 -17.027 1.00 83.38 84 ARG A O 1
ATOM 653 N N . CYS A 1 85 ? 5.969 -2.071 -15.116 1.00 82.25 85 CYS A N 1
ATOM 654 C CA . CYS A 1 85 ? 5.659 -3.236 -14.291 1.00 82.25 85 CYS A CA 1
ATOM 655 C C . CYS A 1 85 ? 4.269 -3.798 -14.625 1.00 82.25 85 CYS A C 1
ATOM 657 O O . CYS A 1 85 ? 4.070 -5.009 -14.552 1.00 82.25 85 CYS A O 1
ATOM 659 N N . LEU A 1 86 ? 3.343 -2.949 -15.087 1.00 78.00 86 LEU A N 1
ATOM 660 C CA . LEU A 1 86 ? 2.055 -3.381 -15.619 1.00 78.00 86 LEU A CA 1
ATOM 661 C C . LEU A 1 86 ? 2.180 -4.230 -16.866 1.00 78.00 86 LEU A C 1
ATOM 663 O O . LEU A 1 86 ? 1.605 -5.316 -16.931 1.00 78.00 86 LEU A O 1
ATOM 667 N N . HIS A 1 87 ? 2.937 -3.742 -17.843 1.00 80.69 87 HIS A N 1
ATOM 668 C CA . HIS A 1 87 ? 3.125 -4.440 -19.107 1.00 80.69 87 HIS A CA 1
ATOM 669 C C . HIS A 1 87 ? 3.823 -5.793 -18.937 1.00 80.69 87 HIS A C 1
ATOM 671 O O . HIS A 1 87 ? 3.511 -6.729 -19.672 1.00 80.69 87 HIS A O 1
ATOM 677 N N . HIS A 1 88 ? 4.729 -5.914 -17.963 1.00 78.69 88 HIS A N 1
ATOM 678 C CA . HIS A 1 88 ? 5.497 -7.141 -17.734 1.00 78.69 88 HIS A CA 1
ATOM 679 C C . HIS A 1 88 ? 4.858 -8.104 -16.722 1.00 78.69 88 HIS A C 1
ATOM 681 O O . HIS A 1 88 ? 5.326 -9.230 -16.584 1.00 78.69 88 HIS A O 1
ATOM 687 N N . GLY A 1 89 ? 3.770 -7.710 -16.050 1.00 75.25 89 GLY A N 1
ATOM 688 C CA . GLY A 1 89 ? 3.148 -8.535 -15.008 1.00 75.25 89 GLY A CA 1
ATOM 689 C C . GLY A 1 89 ? 3.951 -8.580 -13.703 1.00 75.25 89 GLY A C 1
ATOM 690 O O . GLY A 1 89 ? 3.731 -9.458 -12.874 1.00 75.25 89 GLY A O 1
ATOM 691 N N . ASP A 1 90 ? 4.836 -7.607 -13.495 1.00 81.19 90 ASP A N 1
ATOM 692 C CA . ASP A 1 90 ? 5.706 -7.489 -12.323 1.00 81.19 90 ASP A CA 1
ATOM 693 C C . ASP A 1 90 ? 5.047 -6.680 -11.194 1.00 81.19 90 ASP A C 1
ATOM 695 O O . ASP A 1 90 ? 5.737 -6.072 -10.377 1.00 81.19 90 ASP A O 1
ATOM 699 N N . LEU A 1 91 ? 3.713 -6.618 -11.150 1.00 77.38 91 LEU A N 1
ATOM 700 C CA . LEU A 1 91 ? 2.967 -5.943 -10.087 1.00 77.38 91 LEU A CA 1
ATOM 701 C C . LEU A 1 91 ? 2.181 -6.939 -9.257 1.00 77.38 91 LEU A C 1
ATOM 703 O O . LEU A 1 91 ? 1.305 -7.647 -9.752 1.00 77.38 91 LEU A O 1
ATOM 707 N N . MET A 1 92 ? 2.435 -6.909 -7.955 1.00 74.94 92 MET A N 1
ATOM 708 C CA . MET A 1 92 ? 1.549 -7.502 -6.971 1.00 74.94 92 MET A CA 1
ATOM 709 C C . MET A 1 92 ? 0.583 -6.443 -6.465 1.00 74.94 92 MET A C 1
ATOM 711 O O . MET A 1 92 ? 0.990 -5.360 -6.044 1.00 74.94 92 MET A O 1
ATOM 715 N N . VAL A 1 93 ? -0.703 -6.777 -6.475 1.00 77.38 93 VAL A N 1
ATOM 716 C CA . VAL A 1 93 ? -1.752 -5.919 -5.934 1.00 77.38 93 VAL A CA 1
ATOM 717 C C . VAL A 1 93 ? -2.505 -6.693 -4.867 1.00 77.38 93 VAL A C 1
ATOM 719 O O . VAL A 1 93 ? -2.957 -7.816 -5.091 1.00 77.38 93 VAL A O 1
ATOM 722 N N . GLY A 1 94 ? -2.638 -6.087 -3.696 1.00 78.69 94 GLY A N 1
ATOM 723 C CA . GLY A 1 94 ? -3.378 -6.648 -2.578 1.00 78.69 94 GLY A CA 1
ATOM 724 C C . GLY A 1 94 ? -4.261 -5.596 -1.938 1.00 78.69 94 GLY A C 1
ATOM 725 O O . GLY A 1 94 ? -3.988 -4.398 -2.012 1.00 78.69 94 GLY A O 1
ATOM 726 N N . ARG A 1 95 ? -5.332 -6.044 -1.295 1.00 84.62 95 ARG A N 1
ATOM 727 C CA . ARG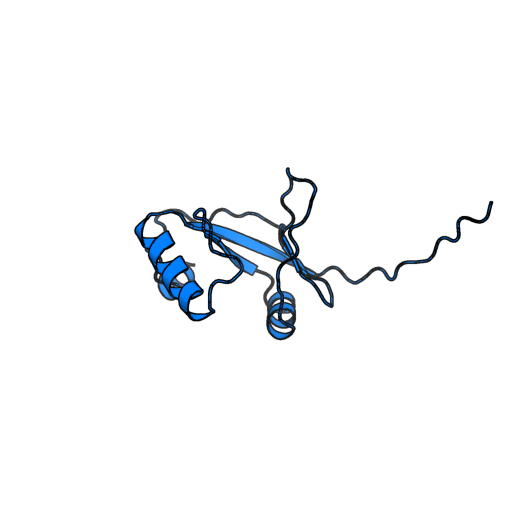 A 1 95 ? -6.101 -5.189 -0.402 1.00 84.62 95 ARG A CA 1
ATOM 728 C C . ARG A 1 95 ? -5.479 -5.241 0.984 1.00 84.62 95 ARG A C 1
ATOM 730 O O . ARG A 1 95 ? -5.164 -6.323 1.473 1.00 84.62 95 ARG A O 1
ATOM 737 N N . VAL A 1 96 ? -5.347 -4.081 1.613 1.00 85.88 96 VAL A N 1
ATOM 738 C CA . VAL A 1 96 ? -4.870 -3.965 2.989 1.00 85.88 96 VAL A CA 1
ATOM 739 C C . VAL A 1 96 ? -5.862 -3.171 3.822 1.00 85.88 96 VAL A C 1
ATOM 741 O O . VAL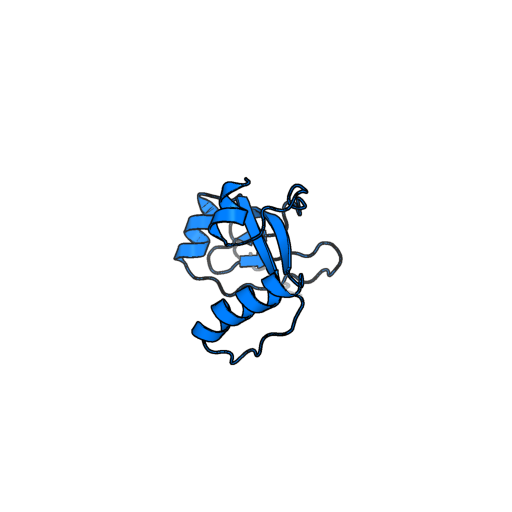 A 1 96 ? -6.544 -2.271 3.323 1.00 85.88 96 VAL A O 1
ATOM 744 N N . HIS A 1 97 ? -5.912 -3.501 5.106 1.00 86.88 97 HIS A N 1
ATOM 745 C CA . HIS A 1 97 ? -6.602 -2.710 6.108 1.00 86.88 97 HIS A CA 1
ATOM 746 C C . HIS A 1 97 ? -5.578 -1.948 6.950 1.00 86.88 97 HIS A C 1
ATOM 748 O O . HIS A 1 97 ? -4.627 -2.535 7.472 1.00 86.88 97 HIS A O 1
ATOM 754 N N . ALA A 1 98 ? -5.769 -0.637 7.053 1.00 86.62 98 ALA A N 1
ATOM 755 C CA . ALA A 1 98 ? -4.974 0.250 7.876 1.00 86.62 98 ALA A CA 1
ATOM 756 C C . ALA A 1 98 ? -5.472 0.219 9.324 1.00 86.62 98 ALA A C 1
ATOM 758 O O . ALA A 1 98 ? -6.600 0.610 9.614 1.00 86.62 98 ALA A O 1
ATOM 759 N N . GLU A 1 99 ? -4.607 -0.192 10.243 1.00 88.25 99 GLU A N 1
ATOM 760 C CA . GLU A 1 99 ? -4.838 -0.085 11.678 1.00 88.25 99 GLU A CA 1
ATOM 761 C C . GLU A 1 99 ? -4.251 1.227 12.193 1.00 88.25 99 GLU A C 1
ATOM 763 O O . GLU A 1 99 ? -3.040 1.458 12.133 1.00 88.25 99 GLU A O 1
ATOM 768 N N . CYS A 1 100 ? -5.114 2.092 12.716 1.00 83.06 100 CYS A N 1
ATOM 769 C CA . CYS A 1 100 ? -4.683 3.305 13.396 1.00 83.06 100 CYS A CA 1
ATOM 770 C C . CYS A 1 100 ? -4.269 2.952 14.823 1.00 83.06 100 CYS A C 1
ATOM 772 O O . CYS A 1 100 ? -5.096 2.521 15.626 1.00 83.06 100 CYS A O 1
ATOM 774 N N . VAL A 1 101 ? -2.994 3.146 15.144 1.00 81.12 101 VAL A N 1
ATOM 775 C CA . VAL A 1 101 ? -2.466 2.895 16.485 1.00 81.12 101 VAL A CA 1
ATOM 776 C C . VAL A 1 101 ? -2.265 4.236 17.165 1.00 81.12 101 VAL A C 1
ATOM 778 O O . VAL A 1 101 ? -1.431 5.034 16.735 1.00 81.12 101 VAL A O 1
ATOM 781 N N . ALA A 1 102 ? -3.028 4.481 18.231 1.00 68.75 102 ALA A N 1
ATOM 782 C CA . ALA A 1 102 ? -2.785 5.622 19.102 1.00 68.75 102 ALA A CA 1
ATOM 783 C C . ALA A 1 102 ? -1.367 5.507 19.672 1.00 68.75 102 ALA A C 1
ATOM 785 O O . ALA A 1 102 ? -0.978 4.442 20.161 1.00 68.75 102 ALA A O 1
ATOM 786 N N . GLY A 1 103 ? -0.581 6.582 19.588 1.00 57.94 103 GLY A N 1
ATOM 787 C CA . GLY A 1 103 ? 0.752 6.604 20.170 1.00 57.94 103 GLY A CA 1
ATOM 788 C C . GLY A 1 103 ? 0.674 6.306 21.665 1.00 57.94 103 GLY A C 1
ATOM 789 O O . GLY A 1 103 ? 0.219 7.140 22.444 1.00 57.94 103 GLY A O 1
ATOM 790 N N . GLN A 1 104 ? 1.142 5.131 22.093 1.00 47.28 104 GLN A N 1
ATOM 791 C CA . GLN A 1 104 ? 1.619 4.995 23.462 1.00 47.28 104 GLN A CA 1
ATOM 792 C C . GLN A 1 104 ? 2.820 5.928 23.567 1.00 47.28 104 GLN A C 1
ATOM 794 O O . GLN A 1 104 ? 3.891 5.634 23.031 1.00 47.28 104 GLN A O 1
ATOM 799 N N . ALA A 1 105 ? 2.617 7.076 24.218 1.00 42.56 105 ALA A N 1
ATOM 800 C CA . ALA A 1 105 ? 3.708 7.847 24.780 1.00 42.56 105 ALA A CA 1
ATOM 801 C C . ALA A 1 105 ? 4.628 6.855 25.495 1.00 42.56 105 ALA A C 1
ATOM 803 O O . ALA A 1 105 ? 4.151 6.014 26.264 1.00 42.56 105 ALA A O 1
ATOM 804 N N . ALA A 1 106 ? 5.919 6.905 25.179 1.00 41.69 106 ALA A N 1
ATOM 805 C CA . ALA A 1 106 ? 6.929 6.147 25.886 1.00 41.69 106 ALA A CA 1
ATOM 806 C C . ALA A 1 106 ? 6.825 6.513 27.373 1.00 41.69 106 ALA A C 1
ATOM 808 O O . ALA A 1 106 ? 7.322 7.550 27.806 1.00 41.69 106 ALA A O 1
ATOM 809 N N . ALA A 1 107 ? 6.119 5.689 28.145 1.00 38.31 107 ALA A N 1
ATOM 810 C CA . ALA A 1 107 ? 6.193 5.730 29.586 1.00 38.31 107 ALA A CA 1
ATOM 811 C C . ALA A 1 107 ? 7.619 5.302 29.916 1.00 38.31 107 ALA A C 1
ATOM 813 O O . ALA A 1 107 ? 7.982 4.136 29.751 1.00 38.31 107 ALA A O 1
ATOM 814 N N . GLY A 1 108 ? 8.441 6.281 30.289 1.00 44.12 108 GLY A N 1
ATOM 815 C CA . GLY A 1 108 ? 9.753 6.035 30.847 1.00 44.12 108 GLY A CA 1
ATOM 816 C C . GLY A 1 108 ? 9.615 5.048 31.998 1.00 44.12 108 GLY A C 1
ATOM 817 O O . GLY A 1 108 ? 9.006 5.350 33.019 1.00 44.12 108 GLY A O 1
ATOM 818 N N . GLN A 1 109 ? 10.169 3.855 31.820 1.00 35.22 109 GLN A N 1
ATOM 819 C CA . GLN A 1 109 ? 10.683 3.100 32.945 1.00 35.22 109 GLN A CA 1
ATOM 820 C C . GLN A 1 109 ? 12.173 3.394 33.005 1.00 35.22 109 GLN A C 1
ATOM 822 O O . GLN A 1 109 ? 12.987 2.766 32.328 1.00 35.22 109 GLN A O 1
ATOM 827 N N . GLU A 1 110 ? 12.504 4.405 33.807 1.00 38.66 110 GLU A N 1
ATOM 828 C CA . GLU A 1 110 ? 13.799 4.496 34.462 1.00 38.66 110 GLU A CA 1
ATOM 829 C C . GLU A 1 110 ? 14.044 3.166 35.185 1.00 38.66 110 GLU A C 1
ATOM 831 O O . GLU A 1 110 ? 13.458 2.875 36.226 1.00 38.66 110 GLU A O 1
ATOM 836 N N . LEU A 1 111 ? 14.894 2.326 34.601 1.00 37.88 111 LEU A N 1
ATOM 837 C CA . LEU A 1 111 ? 15.544 1.234 35.309 1.00 37.88 111 LEU A CA 1
ATOM 838 C C . LEU A 1 111 ? 16.658 1.853 36.155 1.00 37.88 111 LEU A C 1
ATOM 840 O O . LEU A 1 111 ? 17.818 1.888 35.752 1.00 37.88 111 LEU A O 1
ATOM 844 N N . THR A 1 112 ? 16.289 2.368 37.325 1.00 48.38 112 THR A N 1
ATOM 845 C CA . THR A 1 112 ? 17.232 2.557 38.426 1.00 48.38 112 THR A CA 1
ATOM 846 C C . THR A 1 112 ? 17.607 1.177 38.968 1.00 48.38 112 THR A C 1
ATOM 848 O O . THR A 1 112 ? 16.753 0.397 39.395 1.00 48.38 112 THR A O 1
ATOM 851 N N . LYS A 1 113 ? 18.900 0.868 38.922 1.00 43.84 113 LYS A N 1
ATOM 852 C CA . LYS A 1 113 ? 19.562 -0.066 39.831 1.00 43.84 113 LYS A CA 1
ATOM 853 C C . LYS A 1 113 ? 20.618 0.706 40.598 1.00 43.84 113 LYS A C 1
ATOM 855 O O . LYS A 1 113 ? 21.230 1.599 39.972 1.00 43.84 113 LYS A O 1
#